Protein AF-A0A840YH82-F1 (afdb_monomer)

Foldseek 3Di:
DDPPPDDPVVVVVCVVVVNDDDAFQKFKFWWDPDPDPQWIWTDGDYAPPDTDIGGVVFFPDKDFPAWDDDDPDITTIIMTGTDDDPDPVSVVVRVVVVVVVVVPDPPCPPPPPDDPDDDDDDDPDDPDDDPQWDWDQDPVRDTDTHGDDPPDD

Sequence (153 aa):
MTLERMKAADFIQALNEGNLVKPGLQLVGLTKPSGNKKELSFSLGLSCSRWITIPEKLVDHIDWLGDITCGDHTHPLVQLSFKATTTDEGKLFSELLENAAVGMTLSPADSASFATGMPAHIALAFCRCPPGYVEEIGSNGRIYCVPQRRMNV

Solvent-accessible surface area (backbone atoms only — not comparable 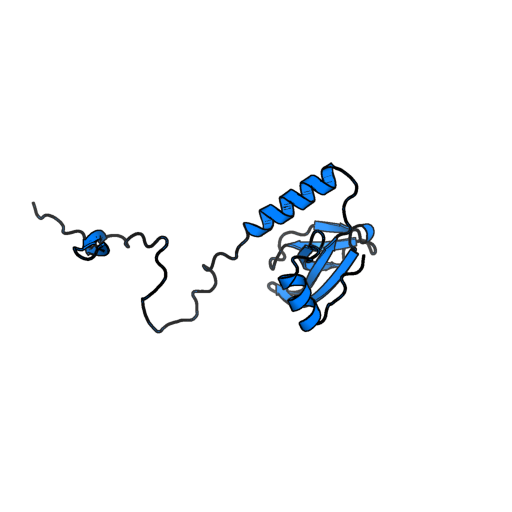to full-atom values): 9831 Å² total; per-residue (Å²): 135,78,88,72,85,69,54,72,69,59,47,55,49,28,60,77,70,67,66,68,79,78,75,61,60,68,49,54,19,31,43,47,86,38,100,46,94,64,34,35,28,39,13,75,44,88,52,86,86,57,76,46,82,44,52,51,88,54,47,65,52,74,47,81,77,49,73,43,75,55,92,94,45,74,32,45,31,31,38,41,32,38,53,82,58,86,48,70,67,48,42,53,51,46,55,50,48,60,60,51,53,69,70,64,60,78,69,79,75,83,64,82,84,78,78,96,74,89,79,98,78,90,78,94,77,84,82,71,58,60,94,68,35,40,83,43,75,44,100,84,76,46,82,41,72,42,72,60,75,77,77,80,127

pLDDT: mean 77.43, std 19.47, range [35.69, 96.62]

Secondary structure (DSSP, 8-state):
-------HHHHHHHHHHT-PPPPS-EEEEEEEE-SSTTEEEEEEBT--S--EEEEGGGEEEEEEEEEEEETTEEEEEEEEEEPPP-SHHHHHHHHHHHHHHTT----GGGGTTS-------S--S--PPPTTEEEEE-TTS-EEEEE------

Organism: NCBI:txid693023

Mean predicted aligned error: 16.16 Å

Structure (mmCIF, N/CA/C/O backbone):
data_AF-A0A840YH82-F1
#
_entry.id   AF-A0A840YH82-F1
#
loop_
_atom_site.group_PDB
_atom_site.id
_atom_site.type_symbol
_atom_site.label_atom_id
_atom_site.label_alt_id
_atom_site.label_comp_id
_atom_site.label_asym_id
_atom_site.label_entity_id
_atom_site.label_seq_id
_atom_site.pdbx_PDB_ins_code
_atom_site.Cartn_x
_atom_site.Cartn_y
_atom_site.Cartn_z
_atom_site.occupancy
_atom_site.B_iso_or_equiv
_atom_site.auth_seq_id
_atom_site.auth_comp_id
_atom_site.auth_asym_id
_atom_site.auth_atom_id
_atom_site.p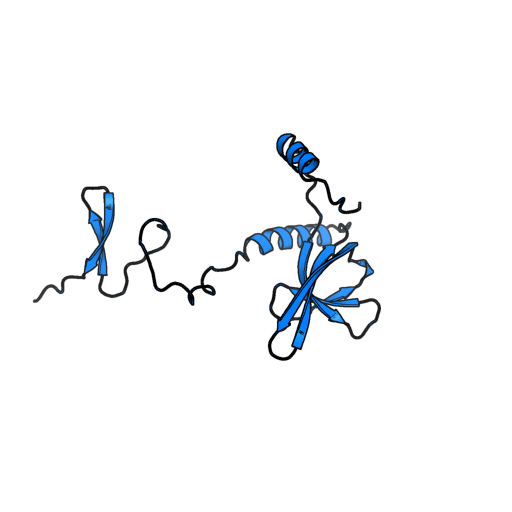dbx_PDB_model_num
ATOM 1 N N . MET A 1 1 ? -2.717 2.709 16.392 1.00 38.81 1 MET A N 1
ATOM 2 C CA . MET A 1 1 ? -2.780 1.247 16.569 1.00 38.81 1 MET A CA 1
ATOM 3 C C . MET A 1 1 ? -1.711 0.681 15.664 1.00 38.81 1 MET A C 1
ATOM 5 O O . MET A 1 1 ? -1.885 0.690 14.459 1.00 38.81 1 MET A O 1
ATOM 9 N N . THR A 1 2 ? -0.558 0.371 16.241 1.00 37.75 2 THR A N 1
ATOM 10 C CA . THR A 1 2 ? 0.609 -0.201 15.564 1.00 37.75 2 THR A CA 1
ATOM 11 C C . THR A 1 2 ? 0.239 -1.576 15.010 1.00 37.75 2 THR A C 1
ATOM 13 O O . THR A 1 2 ? -0.414 -2.339 15.720 1.00 37.75 2 THR A O 1
ATOM 16 N N . LEU A 1 3 ? 0.652 -1.915 13.782 1.00 50.84 3 LEU A N 1
ATOM 17 C CA . LEU A 1 3 ? 0.700 -3.318 13.362 1.00 50.84 3 LEU A CA 1
ATOM 18 C C . LEU A 1 3 ? 1.682 -4.043 14.283 1.00 50.84 3 LEU A C 1
ATOM 20 O O . LEU A 1 3 ? 2.896 -3.997 14.085 1.00 50.84 3 LEU A O 1
ATOM 24 N N . GLU A 1 4 ? 1.169 -4.663 15.340 1.00 59.78 4 GLU A N 1
ATOM 25 C CA . GLU A 1 4 ? 1.958 -5.593 16.128 1.00 59.78 4 GLU A CA 1
ATOM 26 C C . GLU A 1 4 ? 2.277 -6.794 15.241 1.00 59.78 4 GLU A C 1
ATOM 28 O O . GLU A 1 4 ? 1.401 -7.574 14.867 1.00 59.78 4 GLU A O 1
ATOM 33 N N . ARG A 1 5 ? 3.558 -6.941 14.884 1.00 68.44 5 ARG A N 1
ATOM 34 C CA . ARG A 1 5 ? 4.085 -8.203 14.365 1.00 68.44 5 ARG A CA 1
ATOM 35 C C . ARG A 1 5 ? 3.890 -9.258 15.447 1.00 68.44 5 ARG A C 1
ATOM 37 O O . ARG A 1 5 ? 4.674 -9.338 16.389 1.00 68.44 5 ARG A O 1
ATOM 44 N N . MET A 1 6 ? 2.828 -10.039 15.325 1.00 78.06 6 MET A N 1
ATOM 45 C CA . MET A 1 6 ? 2.534 -11.105 16.271 1.00 78.06 6 MET A CA 1
ATOM 46 C C . MET A 1 6 ? 3.415 -12.330 16.013 1.00 78.06 6 MET A C 1
ATOM 48 O O . MET A 1 6 ? 3.844 -12.586 14.883 1.00 78.06 6 MET A O 1
ATOM 52 N N . LYS A 1 7 ? 3.696 -13.108 17.062 1.00 85.69 7 LYS A N 1
ATOM 53 C CA . LYS A 1 7 ? 4.400 -14.384 16.898 1.00 85.69 7 LYS A CA 1
ATOM 54 C C . LYS A 1 7 ? 3.464 -15.401 16.253 1.00 85.69 7 LYS A C 1
ATOM 56 O O . LYS A 1 7 ? 2.247 -15.328 16.397 1.00 85.69 7 LYS A O 1
ATOM 61 N N . ALA A 1 8 ? 4.044 -16.399 15.590 1.00 87.56 8 ALA A N 1
ATOM 62 C CA . ALA A 1 8 ? 3.275 -17.434 14.901 1.00 87.56 8 ALA A CA 1
ATOM 63 C C . ALA A 1 8 ? 2.285 -18.168 15.827 1.00 87.56 8 ALA A C 1
ATOM 65 O O . ALA A 1 8 ? 1.158 -18.428 15.424 1.00 87.56 8 ALA A O 1
ATOM 66 N N . ALA A 1 9 ? 2.681 -18.459 17.072 1.00 90.12 9 ALA A N 1
ATOM 67 C CA . ALA A 1 9 ? 1.803 -19.104 18.051 1.00 90.12 9 ALA A CA 1
ATOM 68 C C . ALA A 1 9 ? 0.578 -18.234 18.389 1.00 90.12 9 ALA A C 1
ATOM 70 O O . ALA A 1 9 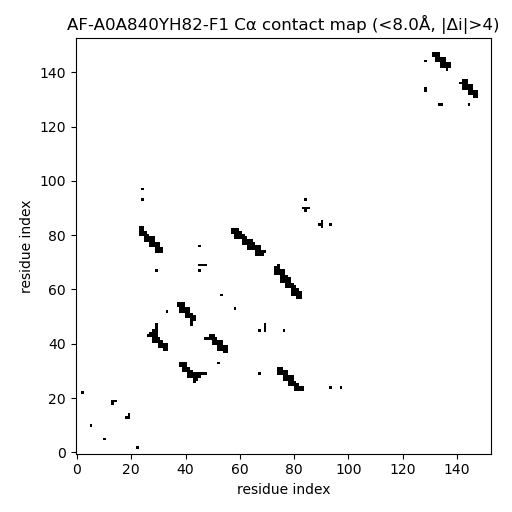? -0.550 -18.721 18.346 1.00 90.12 9 ALA A O 1
ATOM 71 N N . ASP A 1 10 ? 0.803 -16.942 18.630 1.00 87.38 10 ASP A N 1
ATOM 72 C CA . ASP A 1 10 ? -0.254 -15.981 18.953 1.00 87.38 10 ASP A CA 1
ATOM 73 C C . ASP A 1 10 ? -1.206 -15.790 17.759 1.00 87.38 10 ASP A C 1
ATOM 75 O O . ASP A 1 10 ? -2.417 -15.669 17.933 1.00 87.38 10 ASP A O 1
ATOM 79 N N . PHE A 1 11 ? -0.681 -15.822 16.525 1.00 87.25 11 PHE A N 1
ATOM 80 C CA . PHE A 1 11 ? -1.501 -15.751 15.309 1.00 87.25 11 PHE A CA 1
ATOM 81 C C . PHE A 1 11 ? -2.420 -16.956 15.162 1.00 87.25 11 PHE A C 1
ATOM 83 O O . PHE A 1 11 ? -3.604 -16.798 14.877 1.00 87.25 11 PHE A O 1
ATOM 90 N N . ILE A 1 12 ? -1.885 -18.159 15.378 1.00 90.50 12 ILE A N 1
ATOM 91 C CA . ILE A 1 12 ? -2.661 -19.401 15.309 1.00 90.50 12 ILE A CA 1
ATOM 92 C C . ILE A 1 12 ? -3.770 -19.393 16.365 1.00 90.50 12 ILE A C 1
ATOM 94 O O . ILE A 1 12 ? -4.894 -19.801 16.082 1.00 90.50 12 ILE A O 1
ATOM 98 N N . GLN A 1 13 ? -3.481 -18.899 17.569 1.00 90.62 13 GLN A N 1
ATOM 99 C CA . GLN A 1 13 ? -4.493 -18.758 18.607 1.00 90.62 13 GLN A CA 1
ATOM 100 C C . GLN A 1 13 ? -5.595 -17.771 18.192 1.00 90.62 13 GLN A C 1
ATOM 102 O O . GLN A 1 13 ? -6.768 -18.138 18.203 1.00 90.62 13 GLN A O 1
ATOM 107 N N . ALA A 1 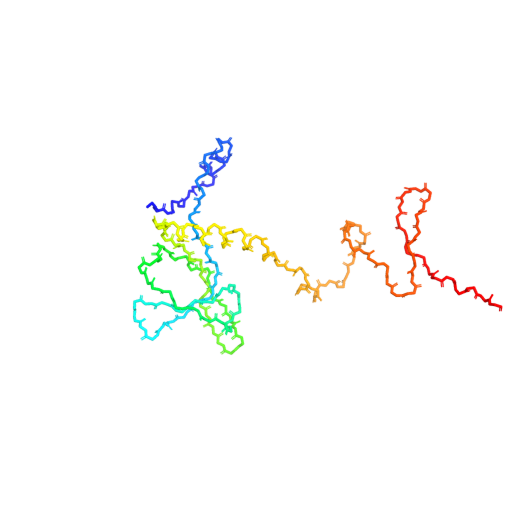14 ? -5.232 -16.565 17.747 1.00 87.25 14 ALA A N 1
ATOM 108 C CA . ALA A 1 14 ? -6.201 -15.555 17.318 1.00 87.25 14 ALA A CA 1
ATOM 109 C C . ALA A 1 14 ? -7.053 -16.015 16.120 1.00 87.25 14 ALA A C 1
ATOM 111 O O . ALA A 1 14 ? -8.243 -15.701 16.052 1.00 87.25 14 ALA A O 1
ATOM 112 N N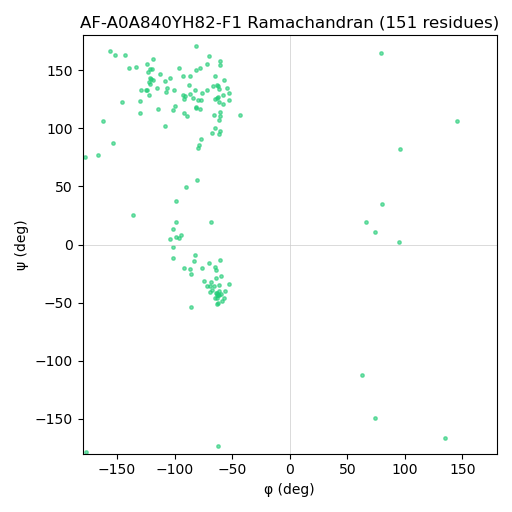 . LEU A 1 15 ? -6.469 -16.800 15.205 1.00 89.12 15 LEU A N 1
ATOM 113 C CA . LEU A 1 15 ? -7.181 -17.475 14.117 1.00 89.12 15 LEU A CA 1
ATOM 114 C C . LEU A 1 15 ? -8.268 -18.418 14.645 1.00 89.12 15 LEU A C 1
ATOM 116 O O . LEU A 1 15 ? -9.403 -18.358 14.180 1.00 89.12 15 LEU A O 1
ATOM 120 N N . ASN A 1 16 ? -7.932 -19.270 15.617 1.00 91.94 16 ASN A N 1
ATOM 121 C CA . ASN A 1 16 ? -8.871 -20.237 16.193 1.00 91.94 16 ASN A CA 1
ATOM 122 C C . ASN A 1 16 ? -9.987 -19.563 17.004 1.00 91.94 16 ASN A C 1
ATOM 124 O O . ASN A 1 16 ? -11.110 -20.058 17.041 1.00 91.94 16 ASN A O 1
ATOM 128 N N . GLU A 1 17 ? -9.684 -18.434 17.641 1.00 92.38 17 GLU A N 1
ATOM 129 C CA . GLU A 1 17 ? -10.637 -17.646 18.429 1.00 92.38 17 GLU A CA 1
ATOM 130 C C . GLU A 1 17 ? -11.499 -16.709 17.566 1.00 92.38 17 GLU A C 1
ATOM 132 O O . GLU A 1 17 ? -12.441 -16.099 18.069 1.00 92.38 17 GLU A O 1
ATOM 137 N N . GLY A 1 18 ? -11.190 -16.570 16.270 1.00 84.75 18 GLY A N 1
ATOM 138 C CA . GLY A 1 18 ? -11.858 -15.615 15.383 1.00 84.75 18 GLY A CA 1
ATOM 139 C C . GLY A 1 18 ? -11.589 -14.150 15.749 1.00 84.75 18 GLY A C 1
ATOM 140 O O . GLY A 1 18 ? -12.334 -13.269 15.331 1.00 84.75 18 GLY A O 1
ATOM 141 N N . ASN A 1 19 ? -10.531 -13.876 16.516 1.00 84.25 19 ASN A N 1
ATOM 142 C CA . ASN A 1 19 ? -10.185 -12.550 17.031 1.00 84.25 19 ASN A CA 1
ATOM 143 C C . ASN A 1 19 ? -9.102 -11.865 16.179 1.00 84.25 19 ASN A C 1
ATOM 145 O O . ASN A 1 19 ? -8.192 -11.208 16.687 1.00 84.25 19 ASN A O 1
ATOM 149 N N . LEU A 1 20 ? -9.162 -12.058 14.860 1.00 79.44 20 LEU A N 1
ATOM 150 C CA . LEU A 1 20 ? -8.271 -11.359 13.944 1.00 79.44 20 LEU A CA 1
ATOM 151 C C . LEU A 1 20 ? -8.803 -9.959 13.666 1.00 79.44 20 LEU A C 1
ATOM 153 O O . LEU A 1 20 ? -9.861 -9.777 13.063 1.00 79.44 20 LEU A O 1
ATOM 157 N N . VAL A 1 21 ? -8.022 -8.959 14.060 1.00 73.62 21 VAL A N 1
ATOM 158 C CA . VAL A 1 21 ? -8.269 -7.576 13.666 1.00 73.62 21 VAL A CA 1
ATOM 159 C C . VAL A 1 21 ? -7.785 -7.409 12.232 1.00 73.62 21 VAL A C 1
ATOM 161 O O . VAL A 1 21 ? -6.596 -7.562 11.947 1.00 73.62 21 VAL A O 1
ATOM 164 N N . LYS A 1 22 ? -8.707 -7.097 11.316 1.00 70.75 22 LYS A N 1
ATOM 165 C CA . LYS A 1 22 ? -8.338 -6.768 9.940 1.00 70.75 22 LYS A CA 1
ATOM 166 C C . LYS A 1 22 ? -7.474 -5.499 9.967 1.00 70.75 22 LYS A C 1
ATOM 168 O O . LYS A 1 22 ? -7.910 -4.499 10.547 1.00 70.75 22 LYS A O 1
ATOM 173 N N . PRO A 1 23 ? -6.267 -5.514 9.378 1.00 69.38 23 PRO A N 1
ATOM 174 C CA . PRO A 1 23 ? -5.516 -4.281 9.209 1.00 69.38 23 PRO A CA 1
ATOM 175 C C . PRO A 1 23 ? -6.321 -3.305 8.340 1.00 69.38 23 PRO A C 1
ATOM 177 O O . PRO A 1 23 ? -7.157 -3.731 7.543 1.00 69.38 23 PRO A O 1
ATOM 180 N N . GLY A 1 24 ? -6.083 -2.000 8.500 1.00 76.00 24 GLY A N 1
ATOM 181 C CA . GLY A 1 24 ? -6.671 -0.991 7.611 1.00 76.00 24 GLY A CA 1
ATOM 182 C C . GLY A 1 24 ? -6.205 -1.159 6.160 1.00 76.00 24 GLY A C 1
ATOM 183 O O . GLY A 1 24 ? -5.491 -2.107 5.837 1.00 76.00 24 GLY A O 1
ATOM 184 N N . LEU A 1 25 ? -6.558 -0.214 5.286 1.00 87.75 25 LEU A N 1
ATOM 185 C CA . LEU A 1 25 ? -6.174 -0.270 3.875 1.00 87.75 25 LEU A CA 1
ATOM 186 C C . LEU A 1 25 ? -4.654 -0.458 3.719 1.00 87.75 25 LEU A C 1
ATOM 188 O O . LEU A 1 25 ? -3.861 0.355 4.205 1.00 87.75 25 LEU A O 1
ATOM 192 N N . GLN A 1 26 ? -4.268 -1.512 2.999 1.00 90.38 26 GLN A N 1
ATOM 193 C CA . GLN A 1 26 ? -2.883 -1.830 2.663 1.00 90.38 26 GLN A CA 1
ATOM 194 C C . GLN A 1 26 ? -2.719 -1.970 1.156 1.00 90.38 26 GLN A C 1
ATOM 196 O O . GLN A 1 26 ? -3.501 -2.662 0.507 1.00 90.38 26 GLN A O 1
ATOM 201 N N . LEU A 1 27 ? -1.686 -1.339 0.602 1.00 92.00 27 LEU A N 1
ATOM 202 C CA . LEU A 1 27 ? -1.363 -1.407 -0.821 1.00 92.00 27 LEU A CA 1
ATOM 203 C C . LEU A 1 27 ? 0.104 -1.775 -1.009 1.00 92.00 27 LEU A C 1
ATOM 205 O O . LEU A 1 27 ? 0.985 -1.168 -0.406 1.00 92.00 27 LEU A O 1
ATOM 209 N N . VAL A 1 28 ? 0.368 -2.735 -1.892 1.00 93.62 28 VAL A N 1
ATOM 210 C CA . VAL A 1 28 ? 1.728 -3.116 -2.287 1.00 93.62 28 VAL A CA 1
ATOM 211 C C . VAL A 1 28 ? 2.060 -2.476 -3.627 1.00 93.62 28 VAL A C 1
ATOM 213 O O . VAL A 1 28 ? 1.260 -2.518 -4.567 1.00 93.62 28 VAL A O 1
ATOM 216 N N . GLY A 1 29 ? 3.238 -1.870 -3.720 1.00 94.50 29 GLY A N 1
ATOM 217 C CA . GLY A 1 29 ? 3.648 -1.195 -4.938 1.00 94.50 29 GLY A CA 1
ATOM 218 C C . GLY A 1 29 ? 5.053 -0.620 -4.901 1.00 94.50 29 GLY A C 1
ATOM 219 O O . GLY A 1 29 ? 5.784 -0.755 -3.920 1.00 94.50 29 GLY A O 1
ATOM 220 N N . LEU A 1 30 ? 5.431 0.021 -5.999 1.00 96.00 30 LEU A N 1
ATOM 221 C CA . LEU A 1 30 ? 6.727 0.670 -6.150 1.00 96.00 30 LEU A CA 1
ATOM 222 C C . LEU A 1 30 ? 6.673 2.098 -5.615 1.00 96.00 30 LEU A C 1
ATOM 224 O O . LEU A 1 30 ? 5.670 2.793 -5.786 1.00 96.00 30 LEU A O 1
ATOM 228 N N . THR A 1 31 ? 7.768 2.563 -5.021 1.00 96.50 31 THR A N 1
ATOM 229 C CA . THR A 1 31 ? 7.898 3.947 -4.552 1.00 96.50 31 THR A CA 1
ATOM 230 C C . THR A 1 31 ? 9.113 4.646 -5.149 1.00 96.50 31 THR A C 1
ATOM 232 O O . THR A 1 31 ? 10.084 4.007 -5.540 1.00 96.50 31 THR A O 1
ATOM 235 N N . LYS A 1 32 ? 9.069 5.976 -5.215 1.00 94.94 32 LYS A N 1
ATOM 236 C CA . LYS A 1 32 ? 10.220 6.834 -5.517 1.00 94.94 32 LYS A CA 1
ATOM 237 C C . LYS A 1 32 ? 10.056 8.208 -4.854 1.00 94.94 32 LYS A C 1
ATOM 239 O O . LYS A 1 32 ? 8.933 8.582 -4.491 1.00 94.94 32 LYS A O 1
ATOM 244 N N . PRO A 1 33 ? 11.136 8.999 -4.726 1.00 94.19 33 PRO A N 1
ATOM 245 C CA . PRO A 1 33 ? 11.034 10.372 -4.245 1.00 94.19 33 PRO A CA 1
ATOM 246 C C . PRO A 1 33 ? 10.040 11.200 -5.074 1.00 94.19 33 PRO A C 1
ATOM 248 O O . PRO A 1 33 ? 10.052 11.151 -6.305 1.00 94.19 33 PRO A O 1
ATOM 251 N N . SER A 1 34 ? 9.183 11.966 -4.394 1.00 93.69 34 SER A N 1
ATOM 252 C CA . SER A 1 34 ? 8.387 13.026 -5.023 1.00 93.69 34 SER A CA 1
ATOM 253 C C . SER A 1 34 ? 9.235 14.297 -5.188 1.00 93.69 34 SER A C 1
ATOM 255 O O . SER A 1 34 ? 10.328 14.412 -4.634 1.00 93.69 34 SER A O 1
ATOM 257 N N . GLY A 1 35 ? 8.718 15.294 -5.910 1.00 88.12 35 GLY A N 1
ATOM 258 C CA . GLY A 1 35 ? 9.314 16.635 -5.938 1.00 88.12 35 GLY A CA 1
ATOM 259 C C . GLY A 1 35 ? 9.261 17.353 -4.578 1.00 88.12 35 GLY A C 1
ATOM 260 O O . GLY A 1 35 ? 10.027 18.283 -4.340 1.00 88.12 35 GLY A O 1
ATOM 261 N N . ASN A 1 36 ? 8.383 16.910 -3.671 1.00 92.50 36 ASN A N 1
ATOM 262 C CA . ASN A 1 36 ? 8.243 17.422 -2.309 1.00 92.50 36 ASN A CA 1
ATOM 263 C C . ASN A 1 36 ? 8.764 16.402 -1.281 1.00 92.50 36 ASN A C 1
ATOM 265 O O . ASN A 1 36 ? 8.504 15.210 -1.391 1.00 92.50 36 ASN A O 1
ATOM 269 N N . LYS A 1 37 ? 9.443 16.880 -0.230 1.00 91.38 37 LYS A N 1
ATOM 270 C CA . LYS A 1 37 ? 10.005 16.046 0.850 1.00 91.38 37 LYS A CA 1
ATOM 271 C C . LYS A 1 37 ? 8.959 15.407 1.773 1.00 91.38 37 LYS A C 1
ATOM 273 O O . LYS A 1 37 ? 9.314 14.513 2.527 1.00 91.38 37 LYS A O 1
ATOM 278 N N . LYS A 1 38 ? 7.709 15.884 1.763 1.00 94.06 38 LYS A N 1
ATOM 279 C CA . LYS A 1 38 ? 6.606 15.372 2.611 1.00 94.06 38 LYS A CA 1
ATOM 280 C C . LYS A 1 38 ? 5.643 14.448 1.863 1.00 94.06 38 LYS A C 1
ATOM 282 O O . LYS A 1 38 ? 4.528 14.188 2.320 1.00 94.06 38 LYS A O 1
ATOM 287 N N . GLU A 1 39 ? 6.051 14.011 0.682 1.00 96.00 39 GLU A N 1
ATOM 288 C CA . GLU A 1 39 ? 5.261 13.198 -0.226 1.00 96.00 39 GLU A CA 1
ATOM 289 C C . GLU A 1 39 ? 6.156 12.129 -0.846 1.00 96.00 39 GLU A C 1
ATOM 291 O O . GLU A 1 39 ? 7.354 12.333 -1.045 1.00 96.00 39 GLU A O 1
ATOM 296 N N . LEU A 1 40 ? 5.555 11.006 -1.209 1.00 96.00 40 LEU A N 1
ATOM 297 C CA . LEU A 1 40 ? 6.194 9.976 -2.016 1.00 96.00 40 LEU A CA 1
ATOM 298 C C . LEU A 1 40 ? 5.392 9.757 -3.295 1.00 96.00 40 LEU A C 1
ATOM 300 O O . LEU A 1 40 ? 4.183 9.982 -3.327 1.00 96.00 40 LEU A O 1
ATOM 304 N N . SER A 1 41 ? 6.066 9.339 -4.360 1.00 96.62 41 SER A N 1
ATOM 305 C CA . SER A 1 41 ? 5.391 8.842 -5.556 1.00 96.62 41 SER A CA 1
ATOM 306 C C . SER A 1 41 ? 5.221 7.339 -5.423 1.00 96.62 41 SER A C 1
ATOM 308 O O . SER A 1 41 ? 6.201 6.639 -5.198 1.00 96.62 41 SER A O 1
ATOM 310 N N . PHE A 1 42 ? 4.002 6.848 -5.598 1.00 96.19 42 PHE A N 1
ATOM 311 C CA . PHE A 1 42 ? 3.656 5.438 -5.492 1.00 96.19 42 PHE A CA 1
ATOM 312 C C . PHE A 1 42 ? 3.033 4.938 -6.790 1.00 96.19 42 PHE A C 1
ATOM 314 O O . PHE A 1 42 ? 2.234 5.641 -7.407 1.00 96.19 42 PHE A O 1
ATOM 321 N N . SER A 1 43 ? 3.383 3.726 -7.196 1.00 95.06 43 SER A N 1
ATOM 322 C CA . SER A 1 43 ? 2.739 3.013 -8.292 1.00 95.06 43 SER A CA 1
ATOM 323 C C . SER A 1 43 ? 2.212 1.687 -7.771 1.00 95.06 43 SER A C 1
ATOM 325 O O . SER A 1 43 ? 2.950 0.938 -7.136 1.00 95.06 43 SER A O 1
ATOM 327 N N . LEU A 1 44 ? 0.939 1.395 -8.029 1.00 91.94 44 LEU A N 1
ATOM 328 C CA . LEU A 1 44 ? 0.307 0.171 -7.547 1.00 91.94 44 LEU A CA 1
ATOM 329 C C . LEU A 1 44 ? 0.842 -1.055 -8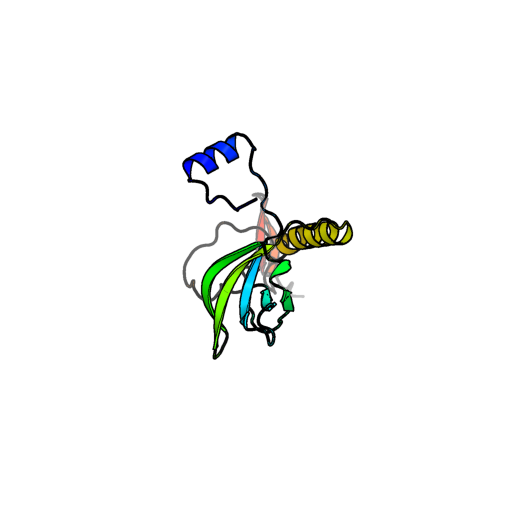.310 1.00 91.94 44 LEU A C 1
ATOM 331 O O . LEU A 1 44 ? 0.888 -1.058 -9.544 1.00 91.94 44 LEU A O 1
ATOM 335 N N . GLY A 1 45 ? 1.209 -2.109 -7.579 1.00 88.50 45 GLY A N 1
ATOM 336 C CA . GLY A 1 45 ? 1.776 -3.329 -8.154 1.00 88.50 45 GLY A CA 1
ATOM 337 C C . GLY A 1 45 ? 3.226 -3.163 -8.621 1.00 88.50 45 GLY A C 1
ATOM 338 O O . GLY A 1 45 ? 3.998 -2.409 -8.039 1.00 88.50 45 GLY A O 1
ATOM 339 N N . LEU A 1 46 ? 3.611 -3.903 -9.665 1.00 88.75 46 LEU A N 1
ATOM 340 C CA . LEU A 1 46 ? 5.007 -3.992 -10.127 1.00 88.75 46 LEU A CA 1
ATOM 341 C C . LEU A 1 46 ? 5.319 -3.125 -11.358 1.00 88.75 46 LEU A C 1
ATOM 343 O O . LEU A 1 46 ? 6.455 -3.091 -11.821 1.00 88.75 46 LEU A O 1
ATOM 347 N N . SER A 1 47 ? 4.321 -2.432 -11.914 1.00 87.94 47 SER A N 1
ATOM 348 C CA . SER A 1 47 ? 4.520 -1.559 -13.076 1.00 87.94 47 SER A CA 1
ATOM 349 C C . SER A 1 47 ? 4.928 -0.157 -12.629 1.00 87.94 47 SER A C 1
ATOM 351 O O . SER A 1 47 ? 4.330 0.389 -11.709 1.00 87.94 47 SER A O 1
ATOM 353 N N . CYS A 1 48 ? 5.905 0.462 -13.290 1.00 89.94 48 CYS A N 1
ATOM 354 C CA . CYS A 1 48 ? 6.363 1.822 -12.984 1.00 89.94 48 CYS A CA 1
ATOM 355 C C . CYS A 1 48 ? 5.768 2.902 -13.920 1.00 89.94 48 CYS A C 1
ATOM 357 O O . CYS A 1 48 ? 6.308 4.004 -14.037 1.00 89.94 48 CYS A O 1
ATOM 359 N N . SER A 1 49 ? 4.656 2.606 -14.608 1.00 89.12 49 SER A N 1
ATOM 360 C CA . SER A 1 49 ? 4.067 3.477 -15.640 1.00 89.12 49 SER A CA 1
ATOM 361 C C . SER A 1 49 ? 3.112 4.550 -15.113 1.00 89.12 49 SER A C 1
ATOM 363 O O . SER A 1 49 ? 2.902 5.558 -15.785 1.00 89.12 49 SER A O 1
ATOM 365 N N . ARG A 1 50 ? 2.486 4.341 -13.946 1.00 92.56 50 ARG A N 1
ATOM 366 C CA . ARG A 1 50 ? 1.473 5.254 -13.392 1.00 92.56 50 ARG A CA 1
ATOM 367 C C . ARG A 1 50 ? 1.787 5.587 -11.943 1.00 92.56 50 ARG A C 1
ATOM 369 O O . ARG A 1 50 ? 1.675 4.735 -11.076 1.00 92.56 50 ARG A O 1
ATOM 376 N N . TRP A 1 51 ? 2.130 6.843 -11.694 1.00 94.50 51 TRP A N 1
ATOM 377 C CA . TRP A 1 51 ? 2.496 7.322 -10.367 1.00 94.50 51 TRP A CA 1
ATOM 378 C C . TRP A 1 51 ? 1.387 8.187 -9.785 1.00 94.50 51 TRP A C 1
ATOM 380 O O . TRP A 1 51 ? 0.868 9.074 -10.461 1.00 94.50 51 TRP A O 1
ATOM 390 N N . ILE A 1 52 ? 1.069 7.950 -8.520 1.00 95.00 52 ILE A N 1
ATOM 391 C CA . ILE A 1 52 ? 0.248 8.827 -7.693 1.00 95.00 52 ILE A CA 1
ATOM 392 C C . ILE A 1 52 ? 1.110 9.423 -6.587 1.00 95.00 52 ILE A C 1
ATOM 394 O O . ILE A 1 52 ? 2.035 8.783 -6.089 1.00 95.00 52 ILE A O 1
ATOM 398 N N . THR A 1 53 ? 0.802 10.650 -6.193 1.00 96.62 53 THR A N 1
ATOM 399 C CA . THR A 1 53 ? 1.498 11.311 -5.091 1.00 96.62 53 THR A CA 1
ATOM 400 C C . THR A 1 53 ? 0.758 11.043 -3.792 1.00 96.62 53 THR A C 1
ATOM 402 O O . THR A 1 53 ? -0.432 11.335 -3.681 1.00 96.62 53 THR A O 1
ATOM 405 N N . ILE A 1 54 ? 1.465 10.505 -2.803 1.00 95.38 54 ILE A N 1
ATOM 406 C CA . ILE A 1 54 ? 0.918 10.171 -1.491 1.00 95.38 54 ILE A CA 1
ATOM 407 C C . ILE A 1 54 ? 1.578 11.064 -0.435 1.00 95.38 54 ILE A C 1
ATOM 409 O O . ILE A 1 54 ? 2.790 10.971 -0.225 1.00 95.38 54 ILE A O 1
ATOM 413 N N . PRO A 1 55 ? 0.807 11.923 0.253 1.00 95.50 55 PRO A N 1
ATOM 414 C CA . PRO A 1 55 ? 1.297 12.675 1.399 1.00 95.50 55 PRO A CA 1
ATOM 415 C C . PRO A 1 55 ? 1.628 11.755 2.578 1.00 95.50 55 PRO A C 1
ATOM 417 O O . PRO A 1 55 ? 0.813 10.915 2.961 1.00 95.50 55 PRO A O 1
ATOM 420 N N . GLU A 1 56 ? 2.761 11.998 3.240 1.00 94.88 56 GLU A N 1
ATOM 421 C CA . GLU A 1 56 ? 3.203 11.253 4.434 1.00 94.88 56 GLU A CA 1
ATOM 422 C C . GLU A 1 56 ? 2.125 11.211 5.529 1.00 94.88 56 GLU A C 1
ATOM 424 O O . GLU A 1 56 ? 1.957 10.218 6.228 1.00 94.88 56 GLU A O 1
ATOM 429 N N . LYS A 1 57 ? 1.324 12.277 5.653 1.00 94.38 57 LYS A N 1
ATOM 430 C CA . LYS A 1 57 ? 0.280 12.382 6.681 1.00 94.38 57 LYS A CA 1
ATOM 431 C C . LYS A 1 57 ? -0.776 11.276 6.604 1.00 94.38 57 LYS A C 1
ATOM 433 O O . LYS A 1 57 ? -1.363 10.978 7.644 1.00 94.38 57 LYS A O 1
ATOM 438 N N . LEU A 1 58 ? -1.018 10.706 5.421 1.00 92.25 58 LEU A N 1
ATOM 439 C CA . LEU A 1 58 ? -2.004 9.640 5.204 1.00 92.25 58 LEU A CA 1
ATOM 440 C C . LEU A 1 58 ? -1.436 8.242 5.470 1.00 92.25 58 LEU A C 1
ATOM 442 O O . LEU A 1 58 ? -2.197 7.309 5.717 1.00 92.25 58 LEU A O 1
ATOM 446 N N . VAL A 1 59 ? -0.112 8.107 5.432 1.00 93.06 59 VAL A N 1
ATOM 447 C CA . VAL A 1 59 ? 0.581 6.844 5.660 1.00 93.06 59 VAL A CA 1
ATOM 448 C C . VAL A 1 59 ? 0.705 6.620 7.164 1.00 93.06 59 VAL A C 1
ATOM 450 O O . VAL A 1 59 ? 1.051 7.532 7.919 1.00 93.06 59 VAL A O 1
ATOM 453 N N . ASP A 1 60 ? 0.366 5.416 7.607 1.00 92.62 60 ASP A N 1
ATOM 454 C CA . ASP A 1 60 ? 0.581 4.977 8.982 1.00 92.62 60 ASP A CA 1
ATOM 455 C C . ASP A 1 60 ? 1.998 4.418 9.138 1.00 92.62 60 ASP A C 1
ATOM 457 O O . ASP A 1 60 ? 2.774 4.906 9.956 1.00 92.62 60 ASP A O 1
ATOM 461 N N . HIS A 1 61 ? 2.369 3.460 8.287 1.00 91.25 61 HIS A N 1
ATOM 462 C CA . HIS A 1 61 ? 3.720 2.909 8.215 1.00 91.25 61 HIS A CA 1
ATOM 463 C C . HIS A 1 61 ? 3.997 2.298 6.834 1.00 91.25 61 HIS A C 1
ATOM 465 O O . HIS A 1 61 ? 3.090 2.096 6.020 1.00 91.25 61 HIS A O 1
ATOM 471 N N . ILE A 1 62 ? 5.277 2.033 6.575 1.00 94.12 62 ILE A N 1
ATOM 472 C CA . ILE A 1 62 ? 5.791 1.491 5.318 1.00 94.12 62 ILE A CA 1
ATOM 473 C C . ILE A 1 62 ? 6.682 0.299 5.649 1.00 94.12 62 ILE A C 1
ATOM 475 O O . ILE A 1 62 ? 7.666 0.457 6.372 1.00 94.12 62 ILE A O 1
ATOM 479 N N . ASP A 1 63 ? 6.372 -0.864 5.086 1.00 94.56 63 ASP A N 1
ATOM 480 C CA . ASP A 1 63 ? 7.258 -2.024 5.107 1.00 94.56 63 ASP A CA 1
ATOM 481 C C . ASP A 1 63 ? 7.991 -2.116 3.768 1.00 94.56 63 ASP A C 1
ATOM 483 O O . ASP A 1 63 ? 7.379 -2.241 2.707 1.00 94.56 63 ASP A O 1
ATOM 487 N N . TRP A 1 64 ? 9.319 -2.041 3.805 1.00 95.75 64 TRP A N 1
ATOM 488 C CA . TRP A 1 64 ? 10.143 -2.270 2.623 1.00 95.75 64 TRP A CA 1
ATOM 489 C C . TRP A 1 64 ? 10.300 -3.770 2.382 1.00 95.75 64 TRP A C 1
ATOM 491 O O . TRP A 1 64 ? 10.733 -4.505 3.269 1.00 95.75 64 TRP A O 1
ATOM 501 N N . LEU A 1 65 ? 9.927 -4.210 1.182 1.00 94.69 65 LEU A N 1
ATOM 502 C CA . LEU A 1 65 ? 9.911 -5.619 0.787 1.00 94.69 65 LEU A CA 1
ATOM 503 C C . LEU A 1 65 ? 11.125 -6.005 -0.070 1.00 94.69 65 LEU A C 1
ATOM 505 O O . LEU A 1 65 ? 11.359 -7.190 -0.299 1.00 94.69 65 LEU A O 1
ATOM 509 N N . GLY A 1 66 ? 11.888 -5.020 -0.545 1.00 93.88 66 GLY A N 1
ATOM 510 C CA . GLY A 1 66 ? 13.050 -5.203 -1.409 1.00 93.88 66 GLY A CA 1
ATOM 511 C C . GLY A 1 66 ? 13.042 -4.222 -2.573 1.00 93.88 66 GLY A C 1
ATOM 512 O O . GLY A 1 66 ? 12.273 -3.264 -2.587 1.00 93.88 66 GLY A O 1
ATOM 513 N N . ASP A 1 67 ? 13.884 -4.473 -3.565 1.00 94.94 67 ASP A N 1
ATOM 514 C CA . ASP A 1 67 ? 14.013 -3.623 -4.745 1.00 94.94 67 ASP A CA 1
ATOM 515 C C . ASP A 1 67 ? 13.663 -4.406 -6.009 1.00 94.94 67 ASP A C 1
ATOM 517 O O . ASP A 1 67 ? 14.003 -5.583 -6.144 1.00 94.94 67 ASP A O 1
ATOM 521 N N . ILE A 1 68 ? 12.983 -3.750 -6.948 1.00 91.94 68 ILE A N 1
ATOM 522 C CA .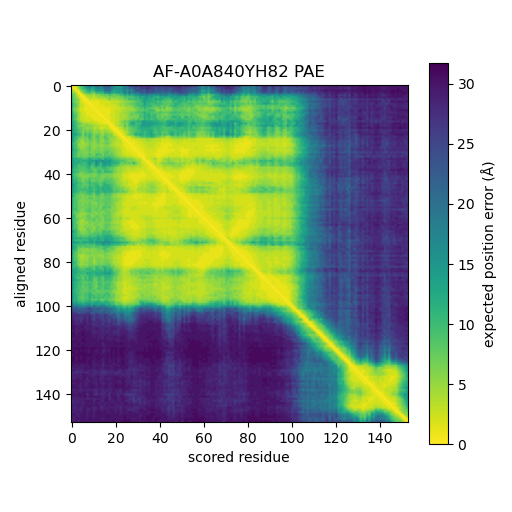 ILE A 1 68 ? 12.602 -4.330 -8.237 1.00 91.94 68 ILE A CA 1
ATOM 523 C C . ILE A 1 68 ? 13.139 -3.465 -9.368 1.00 91.94 68 ILE A C 1
ATOM 525 O O . ILE A 1 68 ? 12.972 -2.245 -9.383 1.00 91.94 68 ILE A O 1
ATOM 529 N N . THR A 1 69 ? 13.754 -4.119 -10.349 1.00 92.06 69 THR A N 1
ATOM 530 C CA . THR A 1 69 ? 14.175 -3.486 -11.598 1.00 92.06 69 THR A CA 1
ATOM 531 C C . THR A 1 69 ? 12.987 -3.389 -12.555 1.00 92.06 69 THR A C 1
ATOM 533 O O . THR A 1 69 ? 12.417 -4.400 -12.959 1.00 92.06 69 THR A O 1
ATOM 536 N N . CYS A 1 70 ? 12.617 -2.165 -12.923 1.00 87.06 70 CYS A N 1
ATOM 537 C CA . CYS A 1 70 ? 11.631 -1.855 -13.951 1.00 87.06 70 CYS A CA 1
ATOM 538 C C . CYS A 1 70 ? 12.376 -1.296 -15.170 1.00 87.06 70 CYS A C 1
ATOM 540 O O . CYS A 1 70 ? 12.796 -0.142 -15.167 1.00 87.06 70 CYS A O 1
ATOM 542 N N . GLY A 1 71 ? 12.576 -2.110 -16.208 1.00 84.88 71 GLY A N 1
ATOM 543 C CA . GLY A 1 71 ? 13.336 -1.689 -17.388 1.00 84.88 71 GLY A CA 1
ATOM 544 C C . GLY A 1 71 ? 14.793 -1.356 -17.050 1.00 84.88 71 GLY A C 1
ATOM 545 O O . GLY A 1 71 ? 15.568 -2.246 -16.717 1.00 84.88 71 GLY A O 1
ATOM 546 N N . ASP A 1 72 ? 15.159 -0.080 -17.156 1.00 88.12 72 ASP A N 1
ATOM 547 C CA . ASP A 1 72 ? 16.519 0.444 -16.984 1.00 88.12 72 ASP A CA 1
ATOM 548 C C . ASP A 1 72 ? 16.793 1.059 -15.601 1.00 88.12 72 ASP A C 1
ATOM 550 O O . ASP A 1 72 ? 17.859 1.631 -15.372 1.00 88.12 72 ASP A O 1
ATOM 554 N N . HIS A 1 73 ? 15.853 0.952 -14.663 1.00 89.12 73 HIS A N 1
ATOM 555 C CA . HIS A 1 73 ? 15.984 1.555 -13.343 1.00 89.12 73 HIS A CA 1
ATOM 556 C C . HIS A 1 73 ? 15.381 0.676 -12.243 1.00 89.12 73 HIS A C 1
ATOM 558 O O . HIS A 1 73 ? 14.593 -0.233 -12.497 1.00 89.12 73 HIS A O 1
ATOM 564 N N . THR A 1 74 ? 15.757 0.956 -10.998 1.00 93.19 74 THR A N 1
ATOM 565 C CA . THR A 1 74 ? 15.350 0.174 -9.826 1.00 93.19 74 THR A CA 1
ATOM 566 C C . THR A 1 74 ? 14.493 1.024 -8.900 1.00 93.19 74 THR A C 1
ATOM 568 O O . THR A 1 74 ? 14.839 2.171 -8.617 1.00 93.19 74 THR A O 1
ATOM 571 N N . HIS A 1 75 ? 13.390 0.451 -8.419 1.00 95.75 75 HIS A N 1
ATOM 572 C CA . HIS A 1 75 ? 12.509 1.069 -7.431 1.00 95.75 75 HIS A CA 1
ATOM 573 C C . HIS A 1 75 ? 12.388 0.193 -6.186 1.00 95.75 75 HIS A C 1
ATOM 575 O O . HIS A 1 75 ? 12.265 -1.028 -6.323 1.00 95.75 75 HIS A O 1
ATOM 581 N N . PRO A 1 76 ? 12.314 0.795 -4.991 1.00 96.38 76 PRO A N 1
ATOM 582 C CA . PRO A 1 76 ? 11.897 0.080 -3.799 1.00 96.38 76 PRO A CA 1
ATOM 583 C C . PRO A 1 76 ? 10.459 -0.429 -3.936 1.00 96.38 76 PRO A C 1
ATOM 585 O O . PRO A 1 76 ? 9.534 0.340 -4.215 1.00 96.38 76 PRO A O 1
ATOM 588 N N . LEU A 1 77 ? 10.276 -1.726 -3.709 1.00 96.50 77 LEU A N 1
ATOM 589 C CA . LEU A 1 77 ? 8.986 -2.360 -3.492 1.00 96.50 77 LEU A CA 1
ATOM 590 C C . LEU A 1 77 ? 8.618 -2.214 -2.017 1.00 96.50 77 LEU A C 1
ATOM 592 O O . LEU A 1 77 ? 9.370 -2.605 -1.122 1.00 96.50 77 LEU A O 1
ATOM 596 N N . VAL A 1 78 ? 7.439 -1.664 -1.764 1.00 96.06 78 VAL A N 1
ATOM 597 C CA . VAL A 1 78 ? 6.950 -1.402 -0.415 1.00 96.06 78 VAL A CA 1
ATOM 598 C C . VAL A 1 78 ? 5.509 -1.860 -0.250 1.00 96.06 78 VAL A C 1
ATOM 600 O O . VAL A 1 78 ? 4.721 -1.862 -1.197 1.00 96.06 78 VAL A O 1
ATOM 603 N N . GLN A 1 79 ? 5.154 -2.200 0.980 1.00 94.62 79 GLN A N 1
ATOM 604 C CA . GLN A 1 79 ? 3.780 -2.300 1.442 1.00 94.62 79 GLN A CA 1
ATOM 605 C C . GLN A 1 79 ? 3.458 -1.044 2.250 1.00 94.62 79 GLN A C 1
ATOM 607 O O . GLN A 1 79 ? 4.075 -0.769 3.279 1.00 94.62 79 GLN A O 1
ATOM 612 N N . LEU A 1 80 ? 2.514 -0.253 1.748 1.00 93.50 80 LEU A N 1
ATOM 613 C CA . LEU A 1 80 ? 1.987 0.925 2.421 1.00 93.50 80 LEU A CA 1
ATOM 614 C C . LEU A 1 80 ? 0.760 0.541 3.229 1.00 93.50 80 LEU A C 1
ATOM 616 O O . LEU A 1 80 ? -0.195 0.000 2.673 1.00 93.50 80 LEU A O 1
ATOM 620 N N . SER A 1 81 ? 0.755 0.915 4.500 1.00 92.12 81 SER A N 1
ATOM 621 C CA . SER A 1 81 ? -0.440 0.883 5.333 1.00 92.12 81 SER A CA 1
ATOM 622 C C . SER A 1 81 ? -0.928 2.299 5.574 1.00 92.12 81 SER A C 1
ATOM 624 O O . SER A 1 81 ? -0.157 3.184 5.958 1.00 92.12 81 SER A O 1
ATOM 626 N N . PHE A 1 82 ? -2.218 2.522 5.35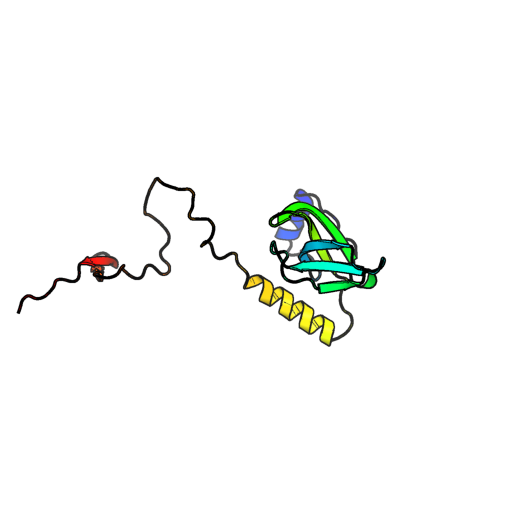9 1.00 91.50 82 PHE A N 1
ATOM 627 C CA . PHE A 1 82 ? -2.836 3.831 5.518 1.00 91.50 82 PHE A CA 1
ATOM 628 C C . PHE A 1 82 ? -3.488 3.976 6.886 1.00 91.50 82 PHE A C 1
ATOM 630 O O . PHE A 1 82 ? -3.959 3.012 7.492 1.00 91.50 82 PHE A O 1
ATOM 637 N N . LYS A 1 83 ? -3.554 5.219 7.362 1.00 90.31 83 LYS A N 1
ATOM 638 C CA . LYS A 1 83 ? -4.351 5.548 8.543 1.00 90.31 83 LYS A CA 1
ATOM 639 C C . LYS A 1 83 ? -5.830 5.327 8.242 1.00 90.31 83 LYS A C 1
ATOM 641 O O . LYS A 1 83 ? -6.292 5.608 7.137 1.00 90.31 83 LYS A O 1
ATOM 646 N N . ALA A 1 84 ? -6.576 4.887 9.252 1.00 85.62 84 ALA A N 1
ATOM 647 C CA . ALA A 1 84 ? -8.022 4.756 9.147 1.00 85.62 84 ALA A CA 1
ATOM 648 C C . ALA A 1 84 ? -8.662 6.108 8.789 1.00 85.62 84 ALA A C 1
ATOM 650 O O . ALA A 1 84 ? -8.403 7.129 9.434 1.00 85.62 84 ALA A O 1
ATOM 651 N N . THR A 1 85 ? -9.503 6.113 7.760 1.00 84.38 85 THR A N 1
ATOM 652 C CA . THR A 1 85 ? -10.237 7.303 7.334 1.00 84.38 85 THR A CA 1
ATOM 653 C C . THR A 1 85 ? -11.401 7.572 8.279 1.00 84.38 85 THR A C 1
ATOM 655 O O . THR A 1 85 ? -12.206 6.686 8.564 1.00 84.38 85 THR A O 1
ATOM 658 N N . THR A 1 86 ? -11.524 8.810 8.750 1.00 84.88 86 THR A N 1
ATOM 659 C CA . THR A 1 86 ? -12.624 9.217 9.636 1.00 84.88 86 THR A CA 1
ATOM 660 C C . THR A 1 86 ? -13.828 9.769 8.879 1.00 84.88 86 THR A C 1
ATOM 662 O O . THR A 1 86 ? -14.929 9.756 9.427 1.00 84.88 86 THR A O 1
ATOM 665 N N . THR A 1 87 ? -13.636 10.213 7.634 1.00 90.75 87 THR A N 1
ATOM 666 C CA . THR A 1 87 ? -14.698 10.726 6.759 1.00 90.75 87 THR A CA 1
ATOM 667 C C . THR A 1 87 ? -15.463 9.590 6.089 1.00 90.75 87 THR A C 1
ATOM 669 O O . THR A 1 87 ? -14.902 8.522 5.829 1.00 90.75 87 THR A O 1
ATOM 672 N N . ASP A 1 88 ? -16.741 9.815 5.796 1.00 90.06 88 ASP A N 1
ATOM 673 C CA . ASP A 1 88 ? -17.606 8.784 5.220 1.00 90.06 88 ASP A CA 1
ATOM 674 C C . ASP A 1 88 ? -17.214 8.453 3.775 1.00 90.06 88 ASP A C 1
ATOM 676 O O . ASP A 1 88 ? -17.187 7.282 3.398 1.00 90.06 88 ASP A O 1
ATOM 680 N N . GLU A 1 89 ? -16.779 9.447 2.994 1.00 91.44 89 GLU A N 1
ATOM 681 C CA . GLU A 1 89 ? -16.241 9.222 1.649 1.00 91.44 89 GLU A CA 1
ATOM 682 C C . GLU A 1 89 ? -14.962 8.383 1.702 1.00 91.44 89 GLU A C 1
ATOM 684 O O . GLU A 1 89 ? -14.781 7.468 0.903 1.00 91.44 89 GLU A O 1
ATOM 689 N N . GLY A 1 90 ? -14.080 8.670 2.665 1.00 88.50 90 GLY A N 1
ATOM 690 C CA . GLY A 1 90 ? -12.826 7.941 2.836 1.00 88.50 90 GLY A CA 1
ATOM 691 C C . GLY A 1 90 ? -13.065 6.466 3.143 1.00 88.50 90 GLY A C 1
ATOM 692 O O . GLY A 1 90 ? -12.432 5.611 2.524 1.00 88.50 90 GLY A O 1
ATOM 693 N N . LYS A 1 91 ? -14.033 6.176 4.023 1.00 88.06 91 LYS A N 1
ATOM 694 C CA . LYS A 1 91 ? -14.427 4.802 4.367 1.00 88.06 91 LYS A CA 1
ATOM 695 C C . LYS A 1 91 ? -14.965 4.065 3.146 1.00 88.06 91 LYS A C 1
ATOM 697 O O . LYS A 1 91 ? -14.450 2.998 2.815 1.00 88.06 91 LYS A O 1
ATOM 702 N N . LEU A 1 92 ? -15.911 4.673 2.424 1.00 90.06 92 LEU A N 1
ATOM 703 C CA . LEU A 1 92 ? -16.489 4.091 1.211 1.00 90.06 92 LEU A CA 1
ATOM 704 C C . LEU A 1 92 ? -15.411 3.772 0.166 1.00 90.06 92 LEU A C 1
ATOM 706 O O . LEU A 1 92 ? -15.399 2.680 -0.399 1.00 90.06 92 LEU A O 1
ATOM 710 N N . PHE A 1 93 ? -14.483 4.702 -0.085 1.00 89.25 93 PHE A N 1
ATOM 711 C CA . PHE A 1 93 ? -13.400 4.473 -1.041 1.00 89.25 93 PHE A CA 1
ATOM 712 C C . PHE A 1 93 ? -12.419 3.398 -0.571 1.00 89.25 93 PHE A C 1
ATOM 714 O O . PHE A 1 93 ? -11.993 2.592 -1.398 1.00 89.25 93 PHE A O 1
ATOM 721 N N . SER A 1 94 ? -12.074 3.347 0.721 1.00 87.19 94 SER A N 1
ATOM 722 C CA . SER A 1 94 ? -11.214 2.279 1.246 1.00 87.19 94 SER A CA 1
ATOM 723 C C . SER A 1 94 ? -11.869 0.907 1.115 1.00 87.19 94 SER A C 1
ATOM 725 O O . SER A 1 94 ? -11.232 -0.019 0.622 1.00 87.19 94 SER A O 1
ATOM 727 N N . GLU A 1 95 ? -13.157 0.791 1.440 1.00 85.75 95 GLU A N 1
ATOM 728 C CA . GLU A 1 95 ? -13.912 -0.456 1.305 1.00 85.75 95 GLU A CA 1
ATOM 729 C C . GLU A 1 95 ? -14.028 -0.884 -0.160 1.00 85.75 95 GLU A C 1
ATOM 731 O O . GLU A 1 95 ? -13.851 -2.060 -0.489 1.00 85.75 95 GLU A O 1
ATOM 736 N N . LEU A 1 96 ? -14.284 0.063 -1.067 1.00 88.00 96 LEU A N 1
ATOM 737 C CA . LEU A 1 96 ? -14.329 -0.220 -2.498 1.00 88.00 96 LEU A CA 1
ATOM 738 C C . LEU A 1 96 ? -12.972 -0.710 -3.008 1.00 88.00 96 LEU A C 1
ATOM 740 O O . LEU A 1 96 ? -12.922 -1.667 -3.777 1.00 88.00 96 LEU A O 1
ATOM 744 N N . LEU A 1 97 ? -11.877 -0.078 -2.583 1.00 86.56 97 LEU A N 1
ATOM 745 C CA . LEU A 1 97 ? -10.535 -0.425 -3.039 1.00 86.56 97 LEU A CA 1
ATOM 746 C C . LEU A 1 97 ? -10.086 -1.790 -2.508 1.00 86.56 97 LEU A C 1
ATOM 748 O O . LEU A 1 97 ? -9.522 -2.577 -3.265 1.00 86.56 97 LEU A O 1
ATOM 752 N N . GLU A 1 98 ? -10.388 -2.101 -1.247 1.00 82.81 98 GLU A N 1
ATOM 753 C CA . GLU A 1 98 ? -10.130 -3.419 -0.662 1.00 82.81 98 GLU A CA 1
ATOM 754 C C . GLU A 1 98 ? -10.873 -4.525 -1.418 1.00 82.81 98 GLU A C 1
ATOM 756 O O . GLU A 1 98 ? -10.288 -5.561 -1.721 1.00 82.81 98 GLU A O 1
ATOM 761 N N . ASN A 1 99 ? -12.135 -4.293 -1.787 1.00 80.75 99 ASN A N 1
ATOM 762 C CA . ASN A 1 99 ? -12.918 -5.265 -2.551 1.00 80.75 99 ASN A CA 1
ATOM 763 C C . ASN A 1 99 ? -12.501 -5.335 -4.031 1.00 80.75 99 ASN A C 1
ATOM 765 O O . ASN A 1 99 ? -12.554 -6.404 -4.637 1.00 80.75 99 ASN A O 1
ATOM 769 N N . ALA A 1 100 ? -12.048 -4.226 -4.619 1.00 76.69 100 ALA A N 1
ATOM 770 C CA . ALA A 1 100 ? -11.560 -4.191 -5.996 1.00 76.69 100 ALA A CA 1
ATOM 771 C C . ALA A 1 100 ? -10.197 -4.886 -6.152 1.00 76.69 100 ALA A C 1
ATOM 773 O O . ALA A 1 100 ? -9.963 -5.554 -7.160 1.00 76.69 100 ALA A O 1
ATOM 774 N N . ALA A 1 101 ? -9.311 -4.779 -5.156 1.00 60.72 101 ALA A N 1
ATOM 775 C CA . ALA A 1 101 ? -8.002 -5.435 -5.161 1.00 60.72 101 ALA A CA 1
ATOM 776 C C . ALA A 1 101 ? -8.111 -6.970 -5.154 1.00 60.72 101 ALA A C 1
ATOM 778 O O . ALA A 1 101 ? -7.280 -7.644 -5.759 1.00 60.72 101 ALA A O 1
ATOM 779 N N . VAL A 1 102 ? -9.178 -7.530 -4.571 1.00 53.53 102 VAL A N 1
ATOM 780 C CA . VAL A 1 102 ? -9.483 -8.974 -4.636 1.00 53.53 102 VAL A CA 1
ATOM 781 C C . VAL A 1 102 ? -9.784 -9.431 -6.078 1.00 53.53 102 VAL A C 1
ATOM 783 O O . VAL A 1 102 ? -9.593 -10.599 -6.415 1.00 53.53 102 VAL A O 1
ATOM 786 N N . GLY A 1 103 ? -10.172 -8.508 -6.968 1.00 43.88 103 GLY A N 1
ATOM 787 C CA . GLY A 1 103 ? -10.348 -8.752 -8.403 1.00 43.88 103 GLY A CA 1
ATOM 788 C C . GLY A 1 103 ? -9.060 -8.684 -9.235 1.00 43.88 103 GLY A C 1
ATOM 789 O O . GLY A 1 103 ? -9.051 -9.167 -10.364 1.00 43.88 103 GLY A O 1
ATOM 790 N N . MET A 1 104 ? -7.961 -8.143 -8.694 1.00 43.88 104 MET A N 1
ATOM 791 C CA . MET A 1 104 ? -6.619 -8.209 -9.294 1.00 43.88 104 MET A CA 1
ATOM 792 C C . MET A 1 104 ? -5.885 -9.464 -8.807 1.00 43.88 104 MET A C 1
ATOM 794 O O . MET A 1 104 ? -4.745 -9.418 -8.351 1.00 43.88 104 MET A O 1
ATOM 798 N N . THR A 1 105 ? -6.542 -10.618 -8.895 1.00 36.06 105 THR A N 1
ATOM 799 C CA . THR A 1 105 ? -5.809 -11.882 -8.882 1.00 36.06 105 THR A CA 1
ATOM 800 C C . THR A 1 105 ? -4.947 -11.913 -10.137 1.00 36.06 105 THR A C 1
ATOM 802 O O . THR A 1 105 ? -5.433 -11.689 -11.246 1.00 36.06 105 THR A O 1
ATOM 805 N N . LEU A 1 106 ? -3.643 -12.120 -9.942 1.00 41.09 106 LEU A N 1
ATOM 806 C CA . LEU A 1 106 ? -2.681 -12.389 -11.003 1.00 41.09 106 LEU A CA 1
ATOM 807 C C . LEU A 1 106 ? -3.316 -13.386 -11.973 1.00 41.09 106 LEU A C 1
ATOM 809 O O . LEU A 1 106 ? -3.549 -14.539 -11.610 1.00 41.09 106 LEU A O 1
ATOM 813 N N . SER A 1 107 ? -3.629 -12.933 -13.186 1.00 37.97 107 SER A N 1
ATOM 814 C CA . SER A 1 107 ? -3.966 -13.849 -14.263 1.00 37.97 107 SER A CA 1
ATOM 815 C C . SER A 1 107 ? -2.751 -14.767 -14.423 1.00 37.97 107 SER A C 1
ATOM 817 O O . SER A 1 107 ? -1.656 -14.255 -14.667 1.00 37.97 107 SER A O 1
ATOM 819 N N . PRO A 1 108 ? -2.878 -16.097 -14.283 1.00 43.53 108 PRO A N 1
ATOM 820 C CA . PRO A 1 108 ? -1.755 -17.027 -14.422 1.00 43.53 108 PRO A CA 1
ATOM 821 C C . PRO A 1 108 ? -1.220 -17.119 -15.869 1.00 43.53 108 PRO A C 1
ATOM 823 O O . PRO A 1 108 ? -0.546 -18.079 -16.226 1.00 43.53 108 PRO A O 1
ATOM 826 N N . ALA A 1 109 ? -1.512 -16.133 -16.721 1.00 42.72 109 ALA A N 1
ATOM 827 C CA . ALA A 1 109 ? -1.101 -16.090 -18.116 1.00 42.72 109 ALA A CA 1
ATOM 828 C C . ALA A 1 109 ? 0.384 -15.725 -18.316 1.00 42.72 109 ALA A C 1
ATOM 830 O O . ALA A 1 109 ? 0.937 -16.089 -19.349 1.00 42.72 109 ALA A O 1
ATOM 831 N N . ASP A 1 110 ? 1.054 -15.097 -17.341 1.00 38.16 110 ASP A N 1
ATOM 832 C CA . ASP A 1 110 ? 2.451 -14.644 -17.500 1.00 38.16 110 ASP A CA 1
ATOM 833 C C . ASP A 1 110 ? 3.519 -15.619 -16.958 1.00 38.16 110 ASP A C 1
ATOM 835 O O . ASP A 1 110 ? 4.710 -15.316 -16.990 1.00 38.16 110 ASP A O 1
ATOM 839 N N . SER A 1 111 ? 3.144 -16.823 -16.506 1.00 43.72 111 SER A N 1
ATOM 840 C CA . SER A 1 111 ? 4.106 -17.866 -16.091 1.00 43.72 111 SER A CA 1
ATOM 841 C C . SER A 1 111 ? 4.292 -19.004 -17.104 1.00 43.72 111 SER A C 1
ATOM 843 O O . SER A 1 111 ? 5.075 -19.925 -16.863 1.00 43.72 111 SER A O 1
ATOM 845 N N . ALA A 1 112 ? 3.673 -18.935 -18.287 1.00 42.09 112 ALA A N 1
ATOM 846 C CA . ALA A 1 112 ? 3.853 -19.938 -19.340 1.00 42.09 112 ALA A CA 1
ATOM 847 C C . ALA A 1 112 ? 5.145 -19.724 -20.157 1.00 42.09 112 ALA A C 1
ATOM 849 O O . ALA A 1 112 ? 5.117 -19.641 -21.380 1.00 42.09 112 ALA A O 1
ATOM 850 N N . SER A 1 113 ? 6.299 -19.661 -19.489 1.00 43.03 113 SER A N 1
ATOM 851 C CA . SER A 1 113 ? 7.594 -19.840 -20.157 1.00 43.03 113 SER A CA 1
ATOM 852 C C . SER A 1 113 ? 8.553 -20.742 -19.383 1.00 43.03 113 SER A C 1
ATOM 854 O O . SER A 1 113 ? 9.751 -20.638 -19.577 1.00 43.03 113 SER A O 1
ATOM 856 N N . PHE A 1 114 ? 8.071 -21.658 -18.541 1.00 42.78 114 PHE A N 1
ATOM 857 C CA . PHE A 1 114 ? 8.895 -22.755 -18.021 1.00 42.78 114 PHE A CA 1
ATOM 858 C C . PHE A 1 114 ? 8.011 -23.952 -17.655 1.00 42.78 114 PHE A C 1
ATOM 860 O O . PHE A 1 114 ? 7.581 -24.055 -16.517 1.00 42.78 114 PHE A O 1
ATOM 867 N N . ALA A 1 115 ? 7.721 -24.845 -18.610 1.00 38.00 115 ALA A N 1
ATOM 868 C CA . ALA A 1 115 ? 7.429 -26.263 -18.340 1.00 38.00 115 ALA A CA 1
ATOM 869 C C . ALA A 1 115 ? 7.191 -27.036 -19.648 1.00 38.00 115 ALA A C 1
ATOM 871 O O . ALA A 1 115 ? 6.077 -27.427 -19.992 1.00 38.00 115 ALA A O 1
ATOM 872 N N . THR A 1 116 ? 8.262 -27.330 -20.379 1.00 44.34 116 THR A N 1
ATOM 873 C CA . THR A 1 116 ? 8.313 -28.583 -21.136 1.00 44.34 116 THR A CA 1
ATOM 874 C C . THR A 1 116 ? 8.384 -29.737 -20.130 1.00 44.34 116 THR A C 1
ATOM 876 O O . THR A 1 116 ? 9.471 -30.050 -19.653 1.00 44.34 116 THR A O 1
ATOM 879 N N . GLY A 1 117 ? 7.244 -30.354 -19.789 1.00 43.56 117 GLY A N 1
ATOM 880 C CA . GLY A 1 117 ? 7.223 -31.681 -19.154 1.00 43.56 117 GLY A CA 1
ATOM 881 C C . GLY A 1 117 ? 6.122 -31.962 -18.116 1.00 43.56 117 GLY A C 1
ATOM 882 O O . GLY A 1 117 ? 6.277 -31.607 -16.956 1.00 43.56 117 GLY A O 1
ATOM 883 N N . MET A 1 118 ? 5.134 -32.778 -18.526 1.00 38.41 118 MET A N 1
ATOM 884 C CA . MET A 1 118 ? 4.233 -33.640 -17.713 1.00 38.41 118 MET A CA 1
ATOM 885 C C . MET A 1 118 ? 3.016 -32.995 -16.994 1.00 38.41 118 MET A C 1
ATOM 887 O O . MET A 1 118 ? 2.941 -31.781 -16.864 1.00 38.41 118 MET A O 1
ATOM 891 N N . PRO A 1 119 ? 2.032 -33.797 -16.519 1.00 39.81 119 PRO A N 1
ATOM 892 C CA . PRO A 1 119 ? 1.002 -34.492 -17.294 1.00 39.81 119 PRO A CA 1
ATOM 893 C C . PRO A 1 119 ? -0.429 -34.049 -16.905 1.00 39.81 119 PRO A C 1
ATOM 895 O O . PRO A 1 119 ? -0.693 -33.524 -15.827 1.00 39.81 119 PRO A O 1
ATOM 898 N N . ALA A 1 120 ? -1.376 -34.296 -17.810 1.00 47.44 120 ALA A N 1
ATOM 899 C CA . ALA A 1 120 ? -2.733 -33.761 -17.787 1.00 47.44 120 ALA A CA 1
ATOM 900 C C . ALA A 1 120 ? -3.683 -34.476 -16.814 1.00 47.44 120 ALA A C 1
ATOM 902 O O . ALA A 1 120 ? -4.466 -35.315 -17.243 1.00 47.44 120 ALA A O 1
ATOM 903 N N . HIS A 1 121 ? -3.706 -34.096 -15.539 1.00 43.75 121 HIS A N 1
ATOM 904 C CA . HIS A 1 121 ? -4.888 -34.300 -14.700 1.00 43.75 121 HIS A CA 1
ATOM 905 C C . HIS A 1 121 ? -5.011 -33.143 -13.704 1.00 43.75 121 HIS A C 1
ATOM 907 O O . HIS A 1 121 ? -4.129 -32.952 -12.882 1.00 43.75 121 HIS A O 1
ATOM 913 N N . ILE A 1 122 ? -6.155 -32.452 -13.746 1.00 42.00 122 ILE A N 1
ATOM 914 C CA . ILE A 1 122 ? -6.620 -31.392 -12.829 1.00 42.00 122 ILE A CA 1
ATOM 915 C C . ILE A 1 122 ? -6.325 -29.958 -13.305 1.00 42.00 122 ILE A C 1
ATOM 917 O O . ILE A 1 122 ? -5.402 -29.302 -12.844 1.00 42.00 122 ILE A O 1
ATOM 921 N N . ALA A 1 123 ? -7.201 -29.458 -14.182 1.00 35.69 123 ALA A N 1
ATOM 922 C CA . ALA A 1 123 ? -7.797 -28.120 -14.070 1.00 35.69 123 ALA A CA 1
ATOM 923 C C . ALA A 1 123 ? -8.990 -28.020 -15.041 1.00 35.69 123 ALA A C 1
ATOM 925 O O . ALA A 1 123 ? -8.900 -27.468 -16.134 1.00 35.69 123 ALA A O 1
ATOM 926 N N . LEU A 1 124 ? -10.120 -28.617 -14.654 1.00 44.88 124 LEU A N 1
ATOM 927 C CA . LEU A 1 124 ? -11.412 -28.378 -15.297 1.00 44.88 124 LEU A CA 1
ATOM 928 C C . LEU A 1 124 ? -11.951 -27.025 -14.823 1.00 44.88 124 LEU A C 1
ATOM 930 O O . LEU A 1 124 ? -12.648 -26.958 -13.818 1.00 44.88 124 LEU A O 1
ATOM 934 N N . ALA A 1 125 ? -11.627 -25.963 -15.552 1.00 48.53 125 ALA A N 1
ATOM 935 C CA . ALA A 1 125 ? -12.452 -24.763 -15.650 1.00 48.53 125 ALA A CA 1
ATOM 936 C C . ALA A 1 125 ? -11.992 -23.983 -16.891 1.00 48.53 125 ALA A C 1
ATOM 938 O O . ALA A 1 125 ? -10.923 -23.385 -16.881 1.00 48.53 125 ALA A O 1
ATOM 939 N N . PHE A 1 126 ? -12.805 -24.014 -17.954 1.00 51.12 126 PHE A N 1
ATOM 940 C CA . PHE A 1 126 ? -12.627 -23.317 -19.244 1.00 51.12 126 PHE A CA 1
ATOM 941 C C . PHE A 1 126 ? -11.685 -23.925 -20.301 1.00 51.12 126 PHE A C 1
ATOM 943 O O . PHE A 1 126 ? -11.118 -23.201 -21.119 1.00 51.12 126 PHE A O 1
ATOM 950 N N . CYS A 1 127 ? -11.605 -25.251 -20.417 1.00 51.44 127 CYS A N 1
ATOM 951 C CA . CYS A 1 127 ? -11.098 -25.859 -21.652 1.00 51.44 127 CYS A CA 1
ATOM 952 C C . CYS A 1 127 ? -12.201 -25.875 -22.724 1.00 51.44 127 CYS A C 1
ATOM 954 O O . CYS A 1 127 ? -12.867 -26.888 -22.895 1.00 51.44 127 CYS A O 1
ATOM 956 N N . ARG A 1 128 ? -12.395 -24.770 -23.459 1.00 70.19 128 ARG A N 1
ATOM 957 C CA . ARG A 1 128 ? -13.031 -24.874 -24.784 1.00 70.19 128 ARG A CA 1
ATOM 958 C C . ARG A 1 128 ? -12.134 -25.742 -25.664 1.00 70.19 128 ARG A C 1
ATOM 960 O O . ARG A 1 128 ? -10.915 -25.559 -25.651 1.00 70.19 128 ARG A O 1
ATOM 967 N N . CYS A 1 129 ? -12.718 -26.661 -26.429 1.00 67.19 129 CYS A N 1
ATOM 968 C CA . CYS A 1 129 ? -11.941 -27.450 -27.379 1.00 67.19 129 CYS A CA 1
ATOM 969 C C . CYS A 1 129 ? -11.186 -26.538 -28.370 1.00 67.19 129 CYS A C 1
ATOM 971 O O . CYS A 1 129 ? -11.724 -25.509 -28.794 1.00 67.19 129 CYS A O 1
ATOM 973 N N . PRO A 1 130 ? -9.942 -26.890 -28.747 1.00 72.19 130 PRO A N 1
ATOM 974 C CA . PRO A 1 130 ? -9.203 -26.158 -29.768 1.00 72.19 130 PRO A CA 1
ATOM 975 C C . PRO A 1 130 ? -9.948 -26.182 -31.119 1.00 72.19 130 PRO A C 1
ATOM 977 O O . PRO A 1 130 ? -10.761 -27.081 -31.361 1.00 72.19 130 PRO A O 1
ATOM 980 N N . PRO A 1 131 ? -9.678 -25.224 -32.027 1.00 73.75 131 PRO A N 1
ATOM 981 C CA . PRO A 1 131 ? -10.334 -25.164 -33.333 1.00 73.75 131 PRO A CA 1
ATOM 982 C C . PRO A 1 131 ? -10.240 -26.496 -34.096 1.00 73.75 131 PRO A C 1
ATOM 984 O O . PRO A 1 131 ? -9.157 -27.065 -34.226 1.00 73.75 131 PRO A O 1
ATOM 987 N N . GLY A 1 132 ? -11.373 -26.989 -34.611 1.00 76.25 132 GLY A N 1
ATOM 988 C CA . GLY A 1 132 ? -11.467 -28.269 -35.332 1.00 76.25 132 GLY A CA 1
ATOM 989 C C . GLY A 1 132 ? -11.890 -29.471 -34.477 1.00 76.25 132 GLY A C 1
ATOM 990 O O . GLY A 1 132 ? -11.982 -30.580 -35.005 1.00 76.25 132 GLY A O 1
ATOM 991 N N . TYR A 1 133 ? -12.179 -29.259 -33.191 1.00 78.31 133 TYR A N 1
ATOM 992 C CA . TYR A 1 133 ? -12.693 -30.271 -32.269 1.00 78.31 133 TYR A CA 1
ATOM 993 C C . TYR A 1 133 ? -14.022 -29.823 -31.641 1.00 78.31 133 TYR A C 1
ATOM 995 O O . TYR A 1 133 ? -14.237 -28.632 -31.421 1.00 78.31 133 TYR A O 1
ATOM 1003 N N . VAL A 1 134 ? -14.903 -30.778 -31.340 1.00 84.06 134 VAL A N 1
ATOM 1004 C CA . VAL A 1 134 ? -16.199 -30.563 -30.674 1.00 84.06 134 VAL A CA 1
ATOM 1005 C C . VAL A 1 134 ? -16.259 -31.326 -29.350 1.00 84.06 134 VAL A C 1
ATOM 1007 O O . VAL A 1 134 ? -15.596 -32.352 -29.192 1.00 84.06 134 VAL A O 1
ATOM 1010 N N . GLU A 1 135 ? -17.032 -30.808 -28.398 1.00 84.50 135 GLU A N 1
ATOM 1011 C CA . GLU A 1 135 ? -17.245 -31.434 -27.090 1.00 84.50 135 GLU A CA 1
ATOM 1012 C C . GLU A 1 135 ? -18.238 -32.601 -27.208 1.00 84.50 135 GLU A C 1
ATOM 1014 O O . GLU A 1 135 ? -19.370 -32.419 -27.652 1.00 84.50 135 GLU A O 1
ATOM 1019 N N . GLU A 1 136 ? -17.830 -33.795 -26.778 1.00 79.94 136 GLU A N 1
ATOM 1020 C CA .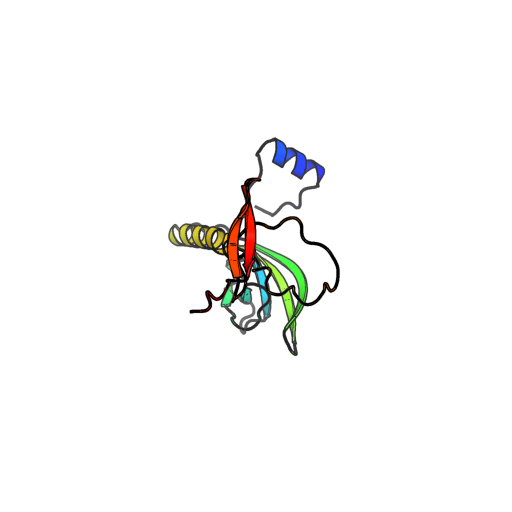 GLU A 1 136 ? -18.694 -34.969 -26.627 1.00 79.94 136 GLU A CA 1
ATOM 1021 C C . GLU A 1 136 ? -18.674 -35.473 -25.180 1.00 79.94 136 GLU A C 1
ATOM 1023 O O . GLU A 1 136 ? -17.621 -35.555 -24.542 1.00 79.94 136 GLU A O 1
ATOM 1028 N N . ILE A 1 137 ? -19.847 -35.843 -24.656 1.00 79.12 137 ILE A N 1
ATOM 1029 C CA . ILE A 1 137 ? -19.986 -36.443 -23.324 1.00 79.12 137 ILE A CA 1
ATOM 1030 C C . ILE A 1 137 ? -19.914 -37.962 -23.476 1.00 79.12 137 ILE A C 1
ATOM 1032 O O . ILE A 1 137 ? -20.795 -38.581 -24.072 1.00 79.12 137 ILE A O 1
ATOM 1036 N N . GLY A 1 138 ? -18.857 -38.567 -22.935 1.00 73.75 138 GLY A N 1
ATOM 1037 C CA . GLY A 1 138 ? -18.702 -40.018 -22.911 1.00 73.75 138 GLY A CA 1
ATOM 1038 C C . GLY A 1 138 ? -19.690 -40.691 -21.956 1.00 73.75 138 GLY A C 1
ATOM 1039 O O . GLY A 1 138 ? -20.216 -40.076 -21.029 1.00 73.75 138 GLY A O 1
ATOM 1040 N N . SER A 1 139 ? -19.892 -41.998 -22.123 1.00 72.06 139 SER A N 1
ATOM 1041 C CA . SER A 1 139 ? -20.781 -42.822 -21.280 1.00 72.06 139 SER A CA 1
ATOM 1042 C C . SER A 1 139 ? -20.393 -42.868 -19.795 1.00 72.06 139 SER A C 1
ATOM 1044 O O . SER A 1 139 ? -21.181 -43.291 -18.956 1.00 72.06 139 SER A O 1
ATOM 1046 N N . ASN A 1 140 ? -19.189 -42.410 -19.459 1.00 71.19 140 ASN A N 1
ATOM 1047 C CA . ASN A 1 140 ? -18.675 -42.245 -18.102 1.00 71.19 140 ASN A CA 1
ATOM 1048 C C . ASN A 1 140 ? -18.878 -40.824 -17.533 1.00 71.19 140 ASN A C 1
ATOM 1050 O O . ASN A 1 140 ? -18.309 -40.506 -16.490 1.00 71.19 140 ASN A O 1
ATOM 1054 N N . GLY A 1 141 ? -19.621 -39.955 -18.228 1.00 68.00 141 GLY A N 1
ATOM 1055 C CA . GLY A 1 141 ? -19.893 -38.577 -17.810 1.00 68.00 141 GLY A CA 1
ATOM 1056 C C . GLY A 1 141 ? -18.712 -37.611 -17.961 1.00 68.00 141 GLY A C 1
ATOM 1057 O O . GLY A 1 141 ? -18.772 -36.501 -17.439 1.00 68.00 141 GLY A O 1
ATOM 1058 N N . ARG A 1 142 ? -17.629 -38.005 -18.649 1.00 70.81 142 ARG A N 1
ATOM 1059 C CA . ARG A 1 142 ? -16.484 -37.124 -18.936 1.00 70.81 142 ARG A CA 1
ATOM 1060 C C . ARG A 1 142 ? -16.643 -36.432 -20.288 1.00 70.81 142 ARG A C 1
ATOM 1062 O O . ARG A 1 142 ? -17.146 -37.034 -21.233 1.00 70.81 142 ARG A O 1
ATOM 1069 N N . ILE A 1 143 ? -16.176 -35.187 -20.374 1.00 76.44 143 ILE A N 1
ATOM 1070 C CA . ILE A 1 143 ? -16.145 -34.403 -21.616 1.00 76.44 143 ILE A CA 1
ATOM 1071 C C . ILE A 1 143 ? -14.851 -34.721 -22.374 1.00 76.44 143 ILE A C 1
ATOM 1073 O O . ILE A 1 143 ? -13.762 -34.663 -21.798 1.00 76.44 143 ILE A O 1
ATOM 1077 N N . TYR A 1 144 ? -14.977 -35.040 -23.660 1.00 76.50 144 TYR A N 1
ATOM 1078 C CA . TYR A 1 144 ? -13.879 -35.294 -24.588 1.00 76.50 144 TYR A CA 1
ATOM 1079 C C . TYR A 1 144 ? -13.949 -34.314 -25.760 1.00 76.50 144 TYR A C 1
ATOM 1081 O O . TYR A 1 144 ? -15.029 -34.022 -26.262 1.00 76.50 144 TYR A O 1
ATOM 1089 N N . CYS A 1 145 ? -12.794 -33.845 -26.233 1.00 83.06 145 CYS A N 1
ATOM 1090 C CA . CYS A 1 145 ? -12.702 -33.125 -27.500 1.00 83.06 145 CYS A CA 1
ATOM 1091 C C . CYS A 1 145 ? -12.474 -34.133 -28.625 1.00 83.06 145 CYS A C 1
ATOM 1093 O O . CYS A 1 145 ? -11.397 -34.726 -28.710 1.00 83.06 145 CYS A O 1
ATOM 1095 N N . VAL A 1 146 ? -13.462 -34.324 -29.495 1.00 81.81 146 VAL A N 1
ATOM 1096 C CA . VAL A 1 146 ? -13.342 -35.199 -30.669 1.00 81.81 146 VAL A CA 1
ATOM 1097 C C . VAL A 1 146 ? -13.173 -34.367 -31.939 1.00 81.81 146 VAL A C 1
ATOM 1099 O O . VAL A 1 146 ? -13.760 -33.289 -32.043 1.00 81.81 146 VAL A O 1
ATOM 1102 N N . PRO A 1 147 ? -12.357 -34.808 -32.912 1.00 80.81 147 PRO A N 1
ATOM 1103 C CA . PRO A 1 147 ? -12.177 -34.069 -34.153 1.00 80.81 147 PRO A CA 1
ATOM 1104 C C . PRO A 1 147 ? -13.511 -33.971 -34.891 1.00 80.81 147 PRO A C 1
ATOM 1106 O O . PRO A 1 147 ? -14.234 -34.960 -35.042 1.00 80.81 147 PRO A O 1
ATOM 1109 N N . GLN A 1 148 ? -13.832 -32.771 -35.362 1.00 78.19 148 GLN A N 1
ATOM 1110 C CA . GLN A 1 148 ? -15.058 -32.495 -36.091 1.00 78.19 148 GLN A CA 1
ATOM 1111 C C . GLN A 1 148 ? -15.013 -33.272 -37.413 1.00 78.19 148 GLN A C 1
ATOM 1113 O O . GLN A 1 148 ? -14.324 -32.878 -38.358 1.00 78.19 148 GLN A O 1
ATOM 1118 N N . ARG A 1 149 ? -15.698 -34.424 -37.479 1.00 69.94 149 ARG A N 1
ATOM 1119 C CA . ARG A 1 149 ? -15.763 -35.212 -38.714 1.00 69.94 149 ARG A CA 1
ATOM 1120 C C . ARG A 1 149 ? -16.402 -34.333 -39.783 1.00 69.94 149 ARG A C 1
ATOM 1122 O O . ARG A 1 149 ? -17.577 -33.986 -39.680 1.00 69.94 149 ARG A O 1
ATOM 1129 N N . ARG A 1 150 ? -15.636 -33.978 -40.818 1.00 53.44 150 ARG A N 1
ATOM 1130 C CA . ARG A 1 150 ? -16.222 -33.471 -42.058 1.00 53.44 150 ARG A CA 1
ATOM 1131 C C . ARG A 1 150 ? -17.121 -34.583 -42.584 1.00 53.44 150 ARG A C 1
ATOM 1133 O O . ARG A 1 150 ? -16.625 -35.639 -42.969 1.00 53.44 150 ARG A O 1
ATOM 1140 N N . MET A 1 151 ? -18.433 -34.372 -42.545 1.00 46.38 151 MET A N 1
ATOM 1141 C CA . MET A 1 151 ? -19.338 -35.146 -43.382 1.00 46.38 151 MET A CA 1
ATOM 1142 C C . MET A 1 151 ? -18.923 -34.840 -44.821 1.00 46.38 151 MET A C 1
ATOM 1144 O O . MET A 1 151 ? -19.075 -33.709 -45.281 1.00 46.38 151 MET A O 1
ATOM 1148 N N . ASN A 1 152 ? -18.293 -35.810 -45.483 1.00 44.94 152 ASN A N 1
ATOM 1149 C CA . ASN A 1 152 ? -18.188 -35.783 -46.933 1.00 44.94 152 ASN A CA 1
ATOM 1150 C C . ASN A 1 152 ? -19.622 -35.822 -47.470 1.00 44.94 152 ASN A C 1
ATOM 1152 O O . ASN A 1 152 ? -20.382 -36.721 -47.104 1.00 44.94 152 ASN A O 1
ATOM 1156 N N . VAL A 1 153 ? -19.968 -34.807 -48.261 1.00 44.19 153 VAL A N 1
ATOM 1157 C CA . VAL A 1 153 ? -21.115 -34.828 -49.177 1.00 44.19 153 VAL A CA 1
ATOM 1158 C C . VAL A 1 153 ? -20.837 -35.853 -50.268 1.00 44.19 153 VAL A C 1
ATOM 1160 O O . VAL A 1 153 ? -19.667 -35.904 -50.716 1.00 44.19 153 VAL A O 1
#

Nearest PDB structures (foldseek):
  5xyi-assembly1_D  TM=2.501E-01  e=6.044E-01  Trichomonas vaginalis
  6l7y-assembly1_A  TM=2.043E-01  e=2.217E+00  Trypanosoma cruzi strain CL Brener
  6l7w-assembly1_A  TM=2.168E-01  e=4.126E+00  Trypanosoma cruzi strain CL Brener
  6gqb-assembly1_t  TM=1.658E-01  e=3.292E+00  Saccharomyces cerevisiae S288C

Radius of gyration: 24.04 Å; Cα contacts (8 Å, |Δi|>4): 174; chains: 1; bounding box: 38×60×68 Å